Protein AF-A0A0K8JIM8-F1 (afdb_monomer_lite)

pLDDT: mean 79.92, std 20.79, range [35.0, 98.06]

Sequence (163 aa):
MGLASQGKLFNSGESAELRREQSSRQNKPLDTPLTVLQRVEQQALKQLKMETPELAKLASKVIIDPGADISPEDSELWLWLLTAAEKRDTELHARLFYIRGAGAKLERHATYGYSIKPIIDPEGKKGWTSLDEYQRERQCLVAYRMKLIELLQELWAWRKRES

Structure (mmCIF, N/CA/C/O backbone):
data_AF-A0A0K8JIM8-F1
#
_entry.id   AF-A0A0K8JIM8-F1
#
loop_
_atom_site.group_PDB
_atom_site.id
_atom_site.type_symbol
_atom_site.label_atom_id
_atom_site.label_alt_id
_atom_site.label_comp_id
_atom_site.label_asym_id
_atom_site.label_entity_id
_atom_site.label_seq_id
_atom_site.pdbx_PDB_ins_code
_atom_site.Cartn_x
_atom_site.Cartn_y
_atom_site.Cartn_z
_atom_site.occupancy
_atom_site.B_iso_or_equiv
_atom_site.auth_seq_id
_atom_site.auth_comp_id
_atom_site.auth_asym_id
_atom_site.auth_atom_id
_atom_site.pdbx_PDB_model_num
ATOM 1 N N . MET A 1 1 ? 58.144 -17.120 77.490 1.00 36.47 1 MET A N 1
ATOM 2 C CA . MET A 1 1 ? 58.827 -16.017 76.782 1.00 36.47 1 MET A CA 1
ATOM 3 C C . MET A 1 1 ? 58.409 -16.056 75.323 1.00 36.47 1 MET A C 1
ATOM 5 O O . MET A 1 1 ? 58.628 -17.102 74.738 1.00 36.47 1 MET A O 1
ATOM 9 N N . GLY A 1 2 ? 57.821 -14.953 74.827 1.00 35.91 2 GLY A N 1
ATOM 10 C CA . GLY A 1 2 ? 57.659 -14.496 73.425 1.00 35.91 2 GLY A CA 1
ATOM 11 C C . GLY A 1 2 ? 57.081 -15.448 72.360 1.00 35.91 2 GLY A C 1
ATOM 12 O O . GLY A 1 2 ? 57.233 -16.650 72.447 1.00 35.91 2 GLY A O 1
ATOM 13 N N . LEU A 1 3 ? 56.453 -15.019 71.268 1.00 36.19 3 LEU A N 1
ATOM 14 C CA . LEU A 1 3 ? 55.899 -13.751 70.780 1.00 36.19 3 LEU A CA 1
ATOM 15 C C . LEU A 1 3 ? 55.159 -14.121 69.463 1.00 36.19 3 LEU A C 1
ATOM 17 O O . LEU A 1 3 ? 55.507 -15.101 68.810 1.00 36.19 3 LEU A O 1
ATOM 21 N N . ALA A 1 4 ? 54.139 -13.333 69.119 1.00 39.53 4 ALA A N 1
ATOM 22 C CA . ALA A 1 4 ? 53.398 -13.211 67.849 1.00 39.53 4 ALA A CA 1
ATOM 23 C C . ALA A 1 4 ? 54.279 -13.353 66.567 1.00 39.53 4 ALA A C 1
ATOM 25 O O . ALA A 1 4 ? 55.477 -13.129 66.646 1.00 39.53 4 ALA A O 1
ATOM 26 N N . SER A 1 5 ? 53.852 -13.593 65.317 1.00 40.91 5 SER A N 1
ATOM 27 C CA . SER A 1 5 ? 52.573 -13.626 64.579 1.00 40.91 5 SER A CA 1
ATOM 28 C C . SER A 1 5 ? 52.885 -13.846 63.072 1.00 40.91 5 SER A C 1
ATOM 30 O O . SER A 1 5 ? 54.022 -13.637 62.662 1.00 40.91 5 SER A O 1
ATOM 32 N N . GLN A 1 6 ? 51.834 -14.077 62.265 1.00 38.81 6 GLN A N 1
ATOM 33 C CA . GLN A 1 6 ? 51.718 -13.909 60.793 1.00 38.81 6 GLN A CA 1
ATOM 34 C C . GLN A 1 6 ? 52.190 -15.087 59.905 1.00 38.81 6 GLN A C 1
ATOM 36 O O . GLN A 1 6 ? 53.258 -15.635 60.107 1.00 38.81 6 GLN A O 1
ATOM 41 N N . GLY A 1 7 ? 51.455 -15.516 58.872 1.00 35.00 7 GLY A N 1
ATOM 42 C CA . GLY A 1 7 ? 50.210 -14.976 58.341 1.00 35.00 7 GLY A CA 1
ATOM 43 C C . GLY A 1 7 ? 49.663 -15.716 57.110 1.00 35.00 7 GLY A C 1
ATOM 44 O O . GLY A 1 7 ? 50.285 -16.622 56.569 1.00 35.00 7 GLY A O 1
ATOM 45 N N . LYS A 1 8 ? 48.497 -15.205 56.690 1.00 41.97 8 LYS A N 1
ATOM 46 C CA . LYS A 1 8 ? 47.874 -15.230 55.354 1.00 41.97 8 LYS A CA 1
ATOM 47 C C . L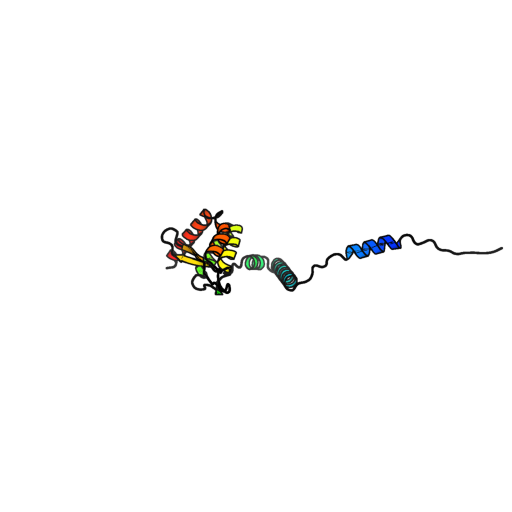YS A 1 8 ? 47.254 -16.541 54.847 1.00 41.97 8 LYS A C 1
ATOM 49 O O . LYS A 1 8 ? 47.830 -17.305 54.085 1.00 41.97 8 LYS A O 1
ATOM 54 N N . LEU A 1 9 ? 45.974 -16.664 55.210 1.00 42.50 9 LEU A N 1
ATOM 55 C CA . LEU A 1 9 ? 44.876 -17.101 54.342 1.00 42.50 9 LEU A CA 1
ATOM 56 C C . LEU A 1 9 ? 44.817 -16.297 53.024 1.00 42.50 9 LEU A C 1
ATOM 58 O O . LEU A 1 9 ? 45.322 -15.176 52.965 1.00 42.50 9 LEU A O 1
ATOM 62 N N . PHE A 1 10 ? 44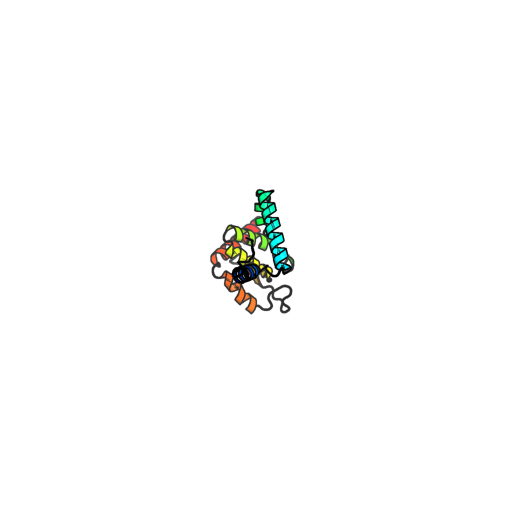.062 -16.851 52.065 1.00 38.16 10 PHE A N 1
ATOM 63 C CA . PHE A 1 10 ? 43.729 -16.375 50.711 1.00 38.16 10 PHE A CA 1
ATOM 64 C C . PHE A 1 10 ? 44.790 -16.753 49.666 1.00 38.16 10 PHE A C 1
ATOM 66 O O . PHE A 1 10 ? 45.942 -16.361 49.758 1.00 38.16 10 PHE A O 1
ATOM 73 N N . ASN A 1 11 ? 44.460 -17.549 48.646 1.00 41.25 11 ASN A N 1
ATOM 74 C CA . ASN A 1 11 ? 43.607 -17.061 47.570 1.00 41.25 11 ASN A CA 1
ATOM 75 C C . ASN A 1 11 ? 43.020 -18.215 46.720 1.00 41.25 11 ASN A C 1
ATOM 77 O O . ASN A 1 11 ? 43.716 -18.823 45.914 1.00 41.25 11 ASN A O 1
ATOM 81 N N . SER A 1 12 ? 41.732 -18.519 46.890 1.00 49.16 12 SER A N 1
ATOM 82 C CA . SER A 1 12 ? 40.946 -19.377 45.979 1.00 49.16 12 SER A CA 1
ATOM 83 C C . SER A 1 12 ? 39.682 -18.668 45.463 1.00 49.16 12 SER A C 1
ATOM 85 O O . SER A 1 12 ? 38.790 -19.305 44.908 1.00 49.16 12 SER A O 1
ATOM 87 N N . GLY A 1 13 ? 39.618 -17.338 45.614 1.00 47.94 13 GLY A N 1
ATOM 88 C CA . GLY A 1 13 ? 38.503 -16.498 45.159 1.00 47.94 13 GLY A CA 1
ATOM 89 C C . GLY A 1 13 ? 38.729 -15.815 43.805 1.00 47.94 13 GLY A C 1
ATOM 90 O O . GLY A 1 13 ? 37.768 -15.536 43.093 1.00 47.94 13 GLY A O 1
ATOM 91 N N . GLU A 1 14 ? 39.983 -15.608 43.390 1.00 48.75 14 GLU A N 1
ATOM 92 C CA . GLU A 1 14 ? 40.287 -14.720 42.255 1.00 48.75 14 GLU A CA 1
ATOM 93 C C . GLU A 1 14 ? 39.868 -15.277 40.881 1.00 48.75 14 GLU A C 1
ATOM 95 O O . GLU A 1 14 ? 39.582 -14.527 39.954 1.00 48.75 14 GLU A O 1
ATOM 100 N N . SER A 1 15 ? 39.748 -16.600 40.724 1.00 53.66 15 SER A N 1
ATOM 101 C CA . SER A 1 15 ? 39.407 -17.206 39.423 1.00 53.66 15 SER A CA 1
ATOM 102 C C . SER A 1 15 ? 37.905 -17.221 39.101 1.00 53.66 15 SER A C 1
ATOM 104 O O . SER A 1 15 ? 37.528 -17.412 37.942 1.00 53.66 15 SER A O 1
ATOM 106 N N . ALA A 1 16 ? 37.037 -17.030 40.099 1.00 51.53 16 ALA A N 1
ATOM 107 C CA . ALA A 1 16 ? 35.585 -17.030 39.904 1.00 51.53 16 ALA A CA 1
ATOM 108 C C . ALA A 1 16 ? 35.034 -15.620 39.636 1.00 51.53 16 ALA A C 1
ATOM 110 O O . ALA A 1 16 ? 34.123 -15.469 38.820 1.00 51.53 16 ALA A O 1
ATOM 111 N N . GLU A 1 17 ? 35.609 -14.590 40.262 1.00 49.97 17 GLU A N 1
ATOM 112 C CA . GLU A 1 17 ? 35.218 -13.194 40.029 1.00 49.97 17 GLU A CA 1
ATOM 113 C C . GLU A 1 17 ? 35.742 -12.669 38.689 1.00 49.97 17 GLU A C 1
ATOM 115 O O . GLU A 1 17 ? 34.958 -12.106 37.927 1.00 49.97 17 GLU A O 1
ATOM 120 N N . LEU A 1 18 ? 36.981 -13.000 38.297 1.00 48.22 18 LEU A N 1
ATOM 121 C CA . LEU A 1 18 ? 37.515 -12.625 36.978 1.00 48.22 18 LEU A CA 1
ATOM 122 C C . LEU A 1 18 ? 36.731 -13.257 35.809 1.00 48.22 18 LEU A C 1
ATOM 124 O O . LEU A 1 18 ? 36.576 -12.635 34.758 1.00 48.22 18 LEU A O 1
ATOM 128 N N . ARG A 1 19 ? 36.160 -14.460 35.985 1.00 50.91 19 ARG A N 1
ATOM 129 C CA . ARG A 1 19 ? 35.273 -15.082 34.979 1.00 50.91 19 ARG A CA 1
ATOM 130 C C . ARG A 1 19 ? 33.856 -14.502 34.980 1.00 50.91 19 ARG A C 1
ATOM 132 O O . ARG A 1 19 ? 33.220 -14.476 33.927 1.00 50.91 19 ARG A O 1
ATOM 139 N N . ARG A 1 20 ? 33.354 -14.015 36.120 1.00 48.47 20 ARG A N 1
ATOM 140 C CA . ARG A 1 20 ? 32.043 -13.343 36.197 1.00 48.47 20 ARG A CA 1
ATOM 141 C C . ARG A 1 20 ? 32.093 -11.915 35.653 1.00 48.47 20 ARG A C 1
ATOM 143 O O . ARG A 1 20 ? 31.157 -11.517 34.963 1.00 48.47 20 ARG A O 1
ATOM 150 N N . GLU A 1 21 ? 33.189 -11.189 35.855 1.00 43.28 21 GLU A N 1
ATOM 151 C CA . GLU A 1 21 ? 33.369 -9.840 35.297 1.00 43.28 21 GLU A CA 1
ATOM 152 C C . GLU A 1 21 ? 33.678 -9.830 33.793 1.00 43.28 21 GLU A C 1
ATOM 154 O O . GLU A 1 21 ? 33.348 -8.866 33.103 1.00 43.28 21 GLU A O 1
ATOM 159 N N . GLN A 1 22 ? 34.255 -10.905 33.245 1.00 46.78 22 GLN A N 1
ATOM 160 C CA . GLN A 1 22 ? 34.431 -11.040 31.793 1.00 46.78 22 GLN A CA 1
ATOM 161 C C . GLN A 1 22 ? 33.160 -11.513 31.068 1.00 46.78 22 GLN A C 1
ATOM 163 O O . GLN A 1 22 ? 32.999 -11.227 29.884 1.00 46.78 22 GLN A O 1
ATOM 168 N N . SER A 1 23 ? 32.231 -12.173 31.769 1.00 43.25 23 SER A N 1
ATOM 169 C CA . SER A 1 23 ? 30.956 -12.637 31.199 1.00 43.25 23 SER A CA 1
ATOM 170 C C . SER A 1 23 ? 29.866 -11.550 31.187 1.00 43.25 23 SER A C 1
ATOM 172 O O . SER A 1 23 ? 29.003 -11.542 30.314 1.00 43.25 23 SER A O 1
ATOM 174 N N . SER A 1 24 ? 29.932 -10.555 32.082 1.00 40.66 24 SER A N 1
ATOM 175 C CA . SER A 1 24 ? 28.990 -9.418 32.073 1.00 40.66 24 SER A CA 1
ATOM 176 C C . SER A 1 24 ? 29.331 -8.326 31.048 1.00 40.66 24 SER A C 1
ATOM 178 O O . SER A 1 24 ? 28.552 -7.394 30.853 1.00 40.66 24 SER A O 1
ATOM 180 N N . ARG A 1 25 ? 30.468 -8.447 30.347 1.00 48.81 25 ARG A N 1
ATOM 181 C CA . ARG A 1 25 ? 30.867 -7.569 29.231 1.00 48.81 25 ARG A CA 1
ATOM 182 C C . ARG A 1 25 ? 30.424 -8.086 27.859 1.00 48.81 25 ARG A C 1
ATOM 184 O O . ARG A 1 25 ? 30.981 -7.668 26.846 1.00 48.81 25 ARG A O 1
ATOM 191 N N . GLN A 1 26 ? 29.441 -8.981 27.793 1.00 44.56 26 GLN A N 1
ATOM 192 C CA . GLN A 1 26 ? 28.894 -9.417 26.512 1.00 44.56 26 GLN A CA 1
ATOM 193 C C . GLN A 1 26 ? 27.758 -8.503 26.039 1.00 44.56 26 GLN A C 1
ATOM 195 O O . GLN A 1 26 ? 26.687 -8.427 26.633 1.00 44.56 26 GLN A O 1
ATOM 200 N N . ASN A 1 27 ? 28.048 -7.867 24.899 1.00 44.88 27 ASN A N 1
ATOM 201 C CA . ASN A 1 27 ? 27.145 -7.254 23.929 1.00 44.88 27 ASN A CA 1
ATOM 202 C C . ASN A 1 27 ? 26.511 -5.911 24.313 1.00 44.88 27 ASN A C 1
ATOM 204 O O . ASN A 1 27 ? 25.297 -5.793 24.459 1.00 44.88 27 ASN A O 1
ATOM 208 N N . LYS A 1 28 ? 27.318 -4.838 24.288 1.00 50.78 28 LYS A N 1
ATOM 209 C CA . LYS A 1 28 ? 26.770 -3.590 23.732 1.00 50.78 28 LYS A CA 1
ATOM 210 C C . LYS A 1 28 ? 26.462 -3.863 22.253 1.00 50.78 28 LYS A C 1
ATOM 212 O O . LYS A 1 28 ? 27.368 -4.334 21.562 1.00 50.78 28 LYS A O 1
ATOM 217 N N . PRO A 1 29 ? 25.229 -3.630 21.768 1.00 52.25 29 PRO A N 1
ATOM 218 C CA . PRO A 1 29 ? 24.958 -3.719 20.339 1.00 52.25 29 PRO A CA 1
ATOM 219 C C . PRO A 1 29 ? 25.947 -2.804 19.609 1.00 52.25 29 PRO A C 1
ATOM 221 O O . PRO A 1 29 ? 26.260 -1.723 20.111 1.00 52.25 29 PRO A O 1
ATOM 224 N N . LEU A 1 30 ? 26.500 -3.252 18.475 1.00 51.78 30 LEU A N 1
ATOM 225 C CA . LEU A 1 30 ? 27.275 -2.360 17.615 1.00 51.78 30 LEU A CA 1
ATOM 226 C C . LEU A 1 30 ? 26.361 -1.185 17.268 1.00 51.78 30 LEU A C 1
ATOM 228 O O . LEU A 1 30 ? 25.369 -1.368 16.562 1.00 51.78 30 LEU A O 1
ATOM 232 N N . ASP A 1 31 ? 26.691 -0.006 17.786 1.00 56.66 31 ASP A N 1
ATOM 233 C CA . ASP A 1 31 ? 25.961 1.225 17.516 1.00 56.66 31 ASP A CA 1
ATOM 234 C C . ASP A 1 31 ? 26.231 1.649 16.069 1.00 56.66 31 ASP A C 1
ATOM 236 O O . ASP A 1 31 ? 27.044 2.522 15.775 1.00 56.66 31 ASP A O 1
ATOM 240 N N . THR A 1 32 ? 25.566 0.982 15.132 1.00 73.69 32 THR A N 1
ATOM 241 C CA . THR A 1 32 ? 25.467 1.445 13.751 1.00 73.69 32 THR A CA 1
ATOM 242 C C . THR A 1 32 ? 24.649 2.742 13.725 1.00 73.69 32 THR A C 1
ATOM 244 O O . THR A 1 32 ? 23.752 2.912 14.561 1.00 73.69 32 THR A O 1
ATOM 247 N N . PRO A 1 33 ? 24.877 3.647 12.757 1.00 67.25 33 PRO A N 1
ATOM 248 C CA . PRO A 1 33 ? 24.058 4.851 12.603 1.00 67.25 33 PRO A CA 1
ATOM 249 C C . PRO A 1 33 ? 22.549 4.562 12.592 1.00 67.25 33 PRO A C 1
ATOM 251 O O . PRO A 1 33 ? 21.777 5.312 13.182 1.00 67.25 33 PRO A O 1
ATOM 254 N N . LEU A 1 34 ? 22.142 3.419 12.025 1.00 57.44 34 LEU A N 1
ATOM 255 C CA . LEU A 1 34 ? 20.756 2.948 12.027 1.00 57.44 34 LEU A CA 1
ATOM 256 C C . LEU A 1 34 ? 20.231 2.663 13.443 1.00 57.44 34 LEU A C 1
ATOM 258 O O . LEU A 1 34 ? 19.151 3.115 13.805 1.00 57.44 34 LEU A O 1
ATOM 262 N N . THR A 1 35 ? 21.004 1.968 14.278 1.00 71.25 35 THR A N 1
ATOM 263 C CA . THR A 1 35 ? 20.606 1.684 15.671 1.00 71.25 35 THR A CA 1
ATOM 264 C C . THR A 1 35 ? 20.610 2.931 16.559 1.00 71.25 35 THR A C 1
ATOM 266 O O . THR A 1 35 ? 19.812 3.032 17.491 1.00 71.25 35 THR A O 1
ATOM 269 N N . VAL A 1 36 ? 21.468 3.916 16.269 1.00 76.19 36 VAL A N 1
ATOM 270 C CA . VAL A 1 36 ? 21.442 5.221 16.945 1.00 76.19 36 VAL A CA 1
ATOM 271 C C . VAL A 1 36 ? 20.175 5.983 16.560 1.00 76.19 36 VAL A C 1
ATOM 273 O O . VAL A 1 36 ? 19.469 6.440 17.458 1.00 76.19 36 VAL A O 1
ATOM 276 N N . LEU A 1 37 ? 19.849 6.049 15.264 1.00 72.88 37 LEU A N 1
ATOM 277 C CA . LEU A 1 37 ? 18.632 6.686 14.756 1.00 72.88 37 LEU A CA 1
ATOM 278 C C . LEU A 1 37 ? 17.376 6.066 15.383 1.00 72.88 37 LEU A C 1
ATOM 280 O O . LEU A 1 37 ? 16.577 6.784 15.974 1.00 72.88 37 LEU A O 1
ATOM 284 N N . GLN A 1 38 ? 17.269 4.735 15.377 1.00 68.19 38 GLN A N 1
ATOM 285 C CA . GLN A 1 38 ? 16.140 4.012 15.974 1.00 68.19 38 GLN A CA 1
ATOM 286 C C . GLN A 1 38 ? 15.966 4.310 17.470 1.00 68.19 38 GLN A C 1
ATOM 288 O O . GLN A 1 38 ? 14.844 4.466 17.949 1.00 68.19 38 GLN A O 1
ATOM 293 N N . ARG A 1 39 ? 17.062 4.418 18.235 1.00 76.62 39 ARG A N 1
ATOM 294 C CA . ARG A 1 39 ? 16.986 4.784 19.661 1.00 76.62 39 ARG A CA 1
ATOM 295 C C . ARG A 1 39 ? 16.551 6.229 19.861 1.00 76.62 39 ARG A C 1
ATOM 297 O O . ARG A 1 39 ? 15.759 6.490 20.760 1.00 76.62 39 ARG A O 1
ATOM 304 N N . VAL A 1 40 ? 17.056 7.152 19.044 1.00 74.69 40 VAL A N 1
ATOM 305 C CA . VAL A 1 40 ? 16.668 8.568 19.098 1.00 74.69 40 VAL A CA 1
ATOM 306 C C . VAL A 1 40 ? 15.182 8.724 18.767 1.00 74.69 40 VAL A C 1
ATOM 308 O O . VAL A 1 40 ? 14.467 9.389 19.512 1.00 74.69 40 VAL A O 1
ATOM 311 N N . GLU A 1 41 ? 14.690 8.041 17.732 1.00 67.31 41 GLU A N 1
ATOM 312 C CA . GLU A 1 41 ? 13.269 8.020 17.364 1.00 67.31 41 GLU A CA 1
ATOM 313 C C . GLU A 1 41 ? 12.395 7.444 18.485 1.00 67.31 41 GLU A C 1
ATOM 315 O O . GLU A 1 41 ? 11.394 8.050 18.874 1.00 67.31 41 GLU A O 1
ATOM 320 N N . GLN A 1 42 ? 12.789 6.310 19.072 1.00 74.69 42 GLN A N 1
ATOM 321 C CA . GLN A 1 42 ? 12.063 5.708 20.196 1.00 74.69 42 GLN A CA 1
ATOM 322 C C . GLN A 1 42 ? 12.042 6.613 21.433 1.00 74.69 42 GLN A C 1
ATOM 324 O O . GLN A 1 42 ? 11.015 6.708 22.112 1.00 74.69 42 GLN A O 1
ATOM 329 N N . GLN A 1 43 ? 13.152 7.292 21.727 1.00 77.06 43 GLN A N 1
ATOM 330 C CA . GLN A 1 43 ? 13.258 8.232 22.840 1.00 77.06 43 GLN A CA 1
ATOM 331 C C . GLN A 1 43 ? 12.367 9.462 22.611 1.00 77.06 43 GLN A C 1
ATOM 333 O O . GLN A 1 43 ? 11.625 9.844 23.517 1.00 77.06 43 GLN A O 1
ATOM 338 N N . ALA A 1 44 ? 12.376 10.026 21.399 1.00 72.06 44 ALA A N 1
ATOM 339 C CA . ALA A 1 44 ? 11.542 11.163 21.017 1.00 72.06 44 ALA A CA 1
ATOM 340 C C . ALA A 1 44 ? 10.048 10.817 21.094 1.00 72.06 44 ALA A C 1
ATOM 342 O O . ALA A 1 44 ? 9.266 11.558 21.686 1.00 72.06 44 ALA A O 1
ATOM 343 N N . LEU A 1 45 ? 9.650 9.642 20.594 1.00 69.00 45 LEU A N 1
ATOM 344 C CA . LEU A 1 45 ? 8.276 9.143 20.710 1.00 69.00 45 LEU A CA 1
ATOM 345 C C . LEU A 1 45 ? 7.861 8.926 22.169 1.00 69.00 45 LEU A C 1
ATOM 347 O O . LEU A 1 45 ? 6.714 9.184 22.531 1.00 69.00 45 LEU A O 1
ATOM 351 N N . LYS A 1 46 ? 8.773 8.451 23.024 1.00 74.12 46 LYS A N 1
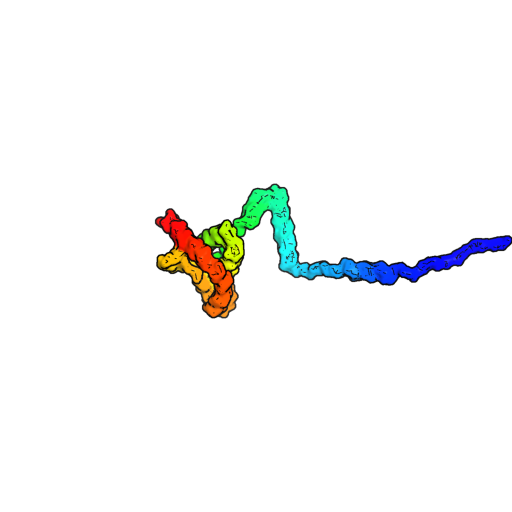ATOM 352 C CA . LYS A 1 46 ? 8.513 8.269 24.457 1.00 74.12 46 LYS A CA 1
ATOM 353 C C . LYS A 1 46 ? 8.347 9.609 25.181 1.00 74.12 46 LYS A C 1
ATOM 355 O O . LYS A 1 46 ? 7.433 9.726 25.993 1.00 74.12 46 LYS A O 1
ATOM 360 N N . GLN A 1 47 ? 9.181 10.602 24.872 1.00 73.00 47 GLN A N 1
ATOM 361 C CA . GLN A 1 47 ? 9.062 11.962 25.410 1.00 73.00 47 GLN A CA 1
ATOM 362 C C . GLN A 1 47 ? 7.764 12.631 24.954 1.00 73.00 47 GLN A C 1
ATOM 364 O O . GLN A 1 47 ? 7.002 13.101 25.793 1.00 73.00 47 GLN A O 1
ATOM 369 N N . LEU A 1 48 ? 7.431 12.541 23.664 1.00 64.56 48 LEU A N 1
ATOM 370 C CA . LEU A 1 48 ? 6.149 13.004 23.128 1.00 64.56 48 LEU A CA 1
ATOM 371 C C . LEU A 1 48 ? 4.962 12.357 23.859 1.00 64.56 48 LEU A C 1
ATOM 373 O O . LEU A 1 48 ? 4.052 13.062 24.288 1.00 64.56 48 LEU A O 1
ATOM 377 N N . LYS A 1 49 ? 4.982 11.028 24.066 1.00 62.69 49 LYS A N 1
ATOM 378 C CA . LYS A 1 49 ? 3.937 10.292 24.817 1.00 62.69 49 LYS A CA 1
ATOM 379 C C . LYS A 1 49 ? 3.766 10.777 26.255 1.00 62.69 49 LYS A C 1
ATOM 381 O O . LYS A 1 49 ? 2.662 10.669 26.783 1.00 62.69 49 LYS A O 1
ATOM 386 N N . MET A 1 50 ? 4.835 11.265 26.879 1.00 64.75 50 MET A N 1
ATOM 387 C CA . MET A 1 50 ? 4.809 11.779 28.247 1.00 64.75 50 MET A CA 1
ATOM 388 C C . MET A 1 50 ? 4.359 13.240 28.329 1.00 64.75 50 MET A C 1
ATOM 390 O O . MET A 1 50 ? 3.582 13.579 29.215 1.00 64.75 50 MET A O 1
ATOM 394 N N . GLU A 1 51 ? 4.843 14.096 27.432 1.00 67.50 51 GLU A N 1
ATOM 395 C CA . GLU A 1 51 ? 4.636 15.549 27.502 1.00 67.50 51 GLU A CA 1
ATOM 396 C C . GLU A 1 51 ? 3.314 15.980 26.869 1.00 67.50 51 GLU A C 1
ATOM 398 O O . GLU A 1 51 ? 2.651 16.897 27.348 1.00 67.50 51 GLU A O 1
ATOM 403 N N . THR A 1 52 ? 2.902 15.301 25.802 1.00 70.25 52 THR A N 1
ATOM 404 C CA . THR A 1 52 ? 1.665 15.598 25.081 1.00 70.25 52 THR A CA 1
ATOM 405 C C . THR A 1 52 ? 1.025 14.299 24.581 1.00 70.25 52 THR A C 1
ATOM 407 O O . THR A 1 52 ? 1.129 13.964 23.403 1.00 70.25 52 THR A O 1
ATOM 410 N N . PRO A 1 53 ? 0.305 13.553 25.442 1.00 62.44 53 PRO A N 1
ATOM 411 C CA . PRO A 1 53 ? -0.294 12.261 25.088 1.00 62.44 53 PRO A CA 1
ATOM 412 C C . PRO A 1 53 ? -1.201 12.320 23.850 1.00 62.44 53 PRO A C 1
ATOM 414 O O . PRO A 1 53 ? -1.231 11.387 23.049 1.00 62.44 53 PRO A O 1
ATOM 417 N N . GLU A 1 54 ? -1.901 13.442 23.662 1.00 58.88 54 GLU A N 1
ATOM 418 C CA . GLU A 1 54 ? -2.749 13.699 22.494 1.00 58.88 54 GLU A CA 1
ATOM 419 C C . GLU A 1 54 ? -1.930 13.991 21.225 1.00 58.88 54 GLU A C 1
ATOM 421 O O . GLU A 1 54 ? -2.247 13.467 20.158 1.00 58.88 54 GLU A O 1
ATOM 426 N N . LEU A 1 55 ? -0.817 14.726 21.334 1.00 57.12 55 LEU A N 1
ATOM 427 C CA . LEU A 1 55 ? 0.099 14.966 20.214 1.00 57.12 55 LEU A CA 1
ATOM 428 C C . LEU A 1 55 ? 0.900 13.707 19.866 1.00 57.12 55 LEU A C 1
ATOM 430 O O . LEU A 1 55 ? 1.195 13.479 18.705 1.00 57.12 55 LEU A O 1
ATOM 434 N N . ALA A 1 56 ? 1.200 12.850 20.840 1.00 54.97 56 ALA A N 1
ATOM 435 C CA . ALA A 1 56 ? 1.829 11.554 20.628 1.00 54.97 56 ALA A CA 1
ATOM 436 C C . ALA A 1 56 ? 0.885 10.544 19.979 1.00 54.97 56 ALA A C 1
ATOM 438 O O . ALA A 1 56 ? 1.315 9.768 19.131 1.00 54.97 56 ALA A O 1
ATOM 439 N N . LYS A 1 57 ? -0.408 10.578 20.327 1.00 52.78 57 LYS A N 1
ATOM 440 C CA . LYS A 1 57 ? -1.470 9.894 19.576 1.00 52.78 57 LYS A CA 1
ATOM 441 C C . LYS A 1 57 ? -1.505 10.374 18.126 1.00 52.78 57 LYS A C 1
ATOM 443 O O . LYS A 1 57 ? -1.610 9.539 17.232 1.00 52.78 57 LYS A O 1
ATOM 448 N N . LEU A 1 58 ? -1.385 11.684 17.900 1.00 49.94 58 LEU A N 1
ATOM 449 C CA . LEU A 1 58 ? -1.367 12.298 16.568 1.00 49.94 58 LEU A CA 1
ATOM 450 C C . LEU A 1 58 ? -0.097 11.931 15.774 1.00 49.94 58 LEU A C 1
ATOM 452 O O . LEU A 1 58 ? -0.191 11.476 14.641 1.00 49.94 58 LEU A O 1
ATOM 456 N N . ALA A 1 59 ? 1.079 12.053 16.392 1.00 50.72 59 ALA A N 1
ATOM 457 C CA . ALA A 1 59 ? 2.391 11.736 15.830 1.00 50.72 59 ALA A CA 1
ATOM 458 C C . ALA A 1 59 ? 2.561 10.232 15.572 1.00 50.72 59 ALA A C 1
ATOM 460 O O . ALA A 1 59 ? 3.178 9.846 14.587 1.00 50.72 59 ALA A O 1
ATOM 461 N N . SER A 1 60 ? 1.944 9.374 16.395 1.00 54.22 60 SER A N 1
ATOM 462 C CA . SER A 1 60 ? 1.870 7.926 16.147 1.00 54.22 60 SER A CA 1
ATOM 463 C C . SER A 1 60 ? 0.967 7.539 14.969 1.00 54.22 60 SER A C 1
ATOM 465 O O . SER A 1 60 ? 0.899 6.363 14.630 1.00 54.22 60 SER A O 1
ATOM 467 N N . LYS A 1 61 ? 0.256 8.504 14.368 1.00 64.81 61 LYS A N 1
ATOM 468 C CA . LYS A 1 61 ? -0.749 8.292 13.316 1.00 64.81 61 LYS A CA 1
ATOM 469 C C . LYS A 1 61 ? -0.565 9.185 12.090 1.00 64.81 61 LYS A C 1
ATOM 471 O O . LYS A 1 61 ? -1.495 9.315 11.294 1.00 64.81 61 LYS A O 1
ATOM 476 N N . VAL A 1 62 ? 0.604 9.801 11.912 1.00 73.88 62 VAL A N 1
ATOM 477 C CA . VAL A 1 62 ? 0.887 10.512 10.662 1.00 73.88 62 VAL A CA 1
ATOM 478 C C . VAL A 1 62 ? 1.113 9.469 9.573 1.00 73.88 62 VAL A C 1
ATOM 480 O O . VAL A 1 62 ? 2.167 8.845 9.498 1.00 73.88 62 VAL A O 1
ATOM 483 N N . ILE A 1 63 ? 0.091 9.258 8.748 1.00 83.69 63 ILE A N 1
ATOM 484 C CA . ILE A 1 63 ? 0.188 8.422 7.555 1.00 83.69 63 ILE A CA 1
ATOM 485 C C . ILE A 1 63 ? 0.762 9.293 6.446 1.00 83.69 63 ILE A C 1
ATOM 487 O O . ILE A 1 63 ? 0.144 10.271 6.030 1.00 83.69 63 ILE A O 1
ATOM 491 N N . ILE A 1 64 ? 1.965 8.940 6.007 1.00 90.94 64 ILE A N 1
ATOM 492 C CA . ILE A 1 64 ? 2.655 9.563 4.877 1.00 90.94 64 ILE A CA 1
ATOM 493 C C . ILE A 1 64 ? 2.465 8.714 3.619 1.00 90.94 64 ILE A C 1
ATOM 495 O O . ILE A 1 64 ? 2.214 7.513 3.714 1.00 90.94 64 ILE A O 1
ATOM 499 N N . ASP A 1 65 ? 2.611 9.326 2.446 1.00 94.50 65 ASP A N 1
ATOM 500 C CA . ASP A 1 65 ? 2.659 8.598 1.180 1.00 94.50 65 ASP A CA 1
ATOM 501 C C . ASP A 1 65 ? 4.117 8.256 0.831 1.00 94.50 65 ASP A C 1
ATOM 503 O O . ASP A 1 65 ? 4.876 9.158 0.464 1.00 94.50 65 ASP A O 1
ATOM 507 N N . PRO A 1 66 ? 4.529 6.979 0.923 1.00 92.44 66 PRO A N 1
ATOM 508 C CA . PRO A 1 66 ? 5.913 6.586 0.684 1.00 92.44 66 PRO A CA 1
ATOM 509 C C . PRO A 1 66 ? 6.330 6.633 -0.790 1.00 92.44 66 PRO A C 1
ATOM 511 O O . PRO A 1 66 ? 7.505 6.428 -1.064 1.00 92.44 66 PRO A O 1
ATOM 514 N N . GLY A 1 67 ? 5.409 6.859 -1.734 1.00 92.81 67 GLY A N 1
ATOM 515 C CA . GLY A 1 67 ? 5.735 6.958 -3.161 1.00 92.81 67 GLY A CA 1
ATOM 516 C C . GLY A 1 67 ? 5.499 8.347 -3.760 1.00 92.81 67 GLY A C 1
ATOM 517 O O . GLY A 1 67 ? 5.457 8.475 -4.988 1.00 92.81 67 GLY A O 1
ATOM 518 N N . ALA A 1 68 ? 5.295 9.375 -2.928 1.00 92.06 68 ALA A N 1
ATOM 519 C CA . ALA A 1 68 ? 4.936 10.724 -3.377 1.00 92.06 68 ALA A CA 1
ATOM 520 C C . ALA A 1 68 ? 5.967 11.339 -4.344 1.00 92.06 68 ALA A C 1
ATOM 522 O O . ALA A 1 68 ? 5.609 12.136 -5.205 1.00 92.06 68 ALA A O 1
ATOM 523 N N . ASP A 1 69 ? 7.239 10.954 -4.242 1.00 90.50 69 ASP A N 1
ATOM 524 C CA . ASP A 1 69 ? 8.327 11.385 -5.126 1.00 90.50 69 ASP A CA 1
ATOM 525 C C . ASP A 1 69 ? 8.483 10.522 -6.398 1.00 90.50 69 ASP A C 1
ATOM 527 O O . ASP A 1 69 ? 9.241 10.889 -7.308 1.00 90.50 69 ASP A O 1
ATOM 531 N N . ILE A 1 70 ? 7.792 9.377 -6.451 1.00 92.44 70 ILE A N 1
ATOM 532 C CA . ILE A 1 70 ? 7.756 8.440 -7.583 1.00 92.44 70 ILE A CA 1
ATOM 533 C C . ILE A 1 70 ? 6.563 8.745 -8.502 1.00 92.44 70 ILE A C 1
ATOM 535 O O . ILE A 1 70 ? 6.719 8.795 -9.718 1.00 92.44 70 ILE A O 1
ATOM 539 N N . SER A 1 71 ? 5.374 8.934 -7.922 1.00 94.06 71 SER A N 1
ATOM 540 C CA . SER A 1 71 ? 4.124 9.251 -8.632 1.00 94.06 71 SER A CA 1
ATOM 541 C C . SER A 1 71 ? 3.330 10.240 -7.780 1.00 94.06 71 SER A C 1
ATOM 543 O O . SER A 1 71 ? 2.595 9.811 -6.889 1.00 94.06 71 SER A O 1
ATOM 545 N N . PRO A 1 72 ? 3.553 11.556 -7.937 1.00 93.38 72 PRO A N 1
ATOM 546 C CA . PRO A 1 72 ? 2.889 12.569 -7.118 1.00 93.38 72 PRO A CA 1
ATOM 547 C C . PRO A 1 72 ? 1.408 12.764 -7.475 1.00 93.38 72 PRO A C 1
ATOM 549 O O . PRO A 1 72 ? 0.626 13.193 -6.627 1.00 93.38 72 PRO A O 1
ATOM 552 N N . GLU A 1 73 ? 0.996 12.453 -8.706 1.00 95.25 73 GLU A N 1
ATOM 553 C CA . GLU A 1 73 ? -0.330 12.796 -9.240 1.00 95.25 73 GLU A CA 1
ATOM 554 C C . GLU A 1 73 ? -1.478 12.045 -8.553 1.00 95.25 73 GLU A C 1
ATOM 556 O O . GLU A 1 73 ? -2.610 12.528 -8.518 1.00 95.25 73 GLU A O 1
ATOM 561 N N . ASP A 1 74 ? -1.200 10.865 -8.005 1.00 96.31 74 ASP A N 1
ATOM 562 C CA . ASP A 1 74 ? -2.158 10.018 -7.296 1.00 96.31 74 ASP A CA 1
ATOM 563 C C . ASP A 1 74 ? -1.892 9.949 -5.784 1.00 96.31 74 ASP A C 1
ATOM 565 O O . ASP A 1 74 ? -2.512 9.146 -5.082 1.00 96.31 74 ASP A O 1
ATOM 569 N N . SER A 1 75 ? -1.017 10.817 -5.266 1.00 94.88 75 SER A N 1
ATOM 570 C CA . SER A 1 75 ? -0.618 10.8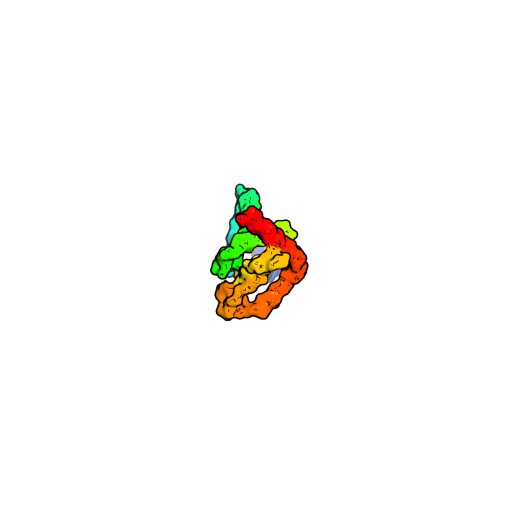29 -3.854 1.00 94.88 75 SER A CA 1
ATOM 571 C C . SER A 1 75 ? -1.808 11.012 -2.904 1.00 94.88 75 SER A C 1
ATOM 573 O O . SER A 1 75 ? -1.934 10.297 -1.912 1.00 94.88 75 SER A O 1
ATOM 575 N N . GLU A 1 76 ? -2.756 11.888 -3.250 1.00 95.62 76 GLU A N 1
ATOM 576 C CA . GLU A 1 76 ? -3.990 12.089 -2.477 1.00 95.62 76 GLU A CA 1
ATOM 577 C C . GLU A 1 76 ? -4.830 10.800 -2.383 1.00 95.62 76 GLU A C 1
ATOM 579 O O . GLU A 1 76 ? -5.336 10.452 -1.312 1.00 95.62 76 GLU A O 1
ATOM 584 N N . LEU A 1 77 ? -4.931 10.050 -3.486 1.00 97.50 77 LEU A N 1
ATOM 585 C CA . LEU A 1 77 ? -5.665 8.783 -3.530 1.00 97.50 77 LEU A CA 1
ATOM 586 C C . LEU A 1 77 ? -4.990 7.726 -2.648 1.00 97.50 77 LEU A C 1
ATOM 588 O O . LEU A 1 77 ? -5.671 6.976 -1.943 1.00 97.50 77 LEU A O 1
ATOM 592 N N . TRP A 1 78 ? -3.656 7.683 -2.656 1.00 97.75 78 TRP A N 1
ATOM 593 C CA . TRP A 1 78 ? -2.883 6.788 -1.798 1.00 97.75 78 TRP A CA 1
ATOM 594 C C . TRP A 1 78 ? -2.978 7.155 -0.325 1.00 97.75 78 TRP A C 1
ATOM 596 O O . TRP A 1 78 ? -3.193 6.262 0.490 1.00 97.75 78 TRP A O 1
ATOM 606 N N . LEU A 1 79 ? -2.887 8.437 0.031 1.00 95.88 79 LEU A N 1
ATOM 607 C CA . LEU A 1 79 ? -3.068 8.889 1.413 1.00 95.88 79 LEU A CA 1
ATOM 608 C C . LEU A 1 79 ? -4.438 8.485 1.951 1.00 95.88 79 LEU A C 1
ATOM 610 O O . LEU A 1 79 ? -4.538 7.967 3.069 1.00 95.88 79 LEU A O 1
ATOM 614 N N . TRP A 1 80 ? -5.486 8.656 1.143 1.00 96.56 80 TRP A N 1
ATOM 615 C CA . TRP A 1 80 ? -6.820 8.190 1.500 1.00 96.56 80 TRP A CA 1
ATOM 616 C C . TRP A 1 80 ? -6.837 6.672 1.716 1.00 96.56 80 TRP A C 1
ATOM 618 O O . TRP A 1 80 ? -7.279 6.204 2.769 1.00 96.56 80 TRP A O 1
ATOM 628 N N . LEU A 1 81 ? -6.311 5.899 0.757 1.00 98.00 81 LEU A N 1
ATOM 629 C CA . LEU A 1 81 ? -6.322 4.433 0.798 1.00 98.00 81 LEU A CA 1
ATOM 630 C C . LEU A 1 81 ? -5.540 3.884 1.996 1.00 98.00 81 LEU A C 1
ATOM 632 O O . LEU A 1 81 ? -6.038 3.007 2.700 1.00 98.00 81 LEU A O 1
ATOM 636 N N . LEU A 1 82 ? -4.351 4.425 2.261 1.00 96.56 82 LEU A N 1
ATOM 637 C CA . LEU A 1 82 ? -3.509 4.053 3.396 1.00 96.56 82 LEU A CA 1
ATOM 638 C C . LEU A 1 82 ? -4.192 4.391 4.724 1.00 96.56 82 LEU A C 1
ATOM 640 O O . LEU A 1 82 ? -4.161 3.575 5.644 1.00 96.56 82 LEU A O 1
ATOM 644 N N . THR A 1 83 ? -4.865 5.542 4.804 1.00 94.44 83 THR A N 1
ATOM 645 C CA . THR A 1 83 ? -5.637 5.953 5.987 1.00 94.44 83 THR A CA 1
ATOM 646 C C . THR A 1 83 ? -6.834 5.051 6.245 1.00 94.44 83 THR A C 1
ATOM 648 O O . THR A 1 83 ? -7.116 4.700 7.394 1.00 94.44 83 THR A O 1
ATOM 651 N N . ALA A 1 84 ? -7.557 4.670 5.195 1.00 96.12 84 ALA A N 1
ATOM 652 C CA . ALA A 1 84 ? -8.693 3.768 5.311 1.00 96.12 84 ALA A CA 1
ATOM 653 C C . ALA A 1 84 ? -8.245 2.341 5.674 1.00 96.12 84 ALA A C 1
ATOM 655 O O . ALA A 1 84 ? -8.861 1.710 6.536 1.00 96.12 84 ALA A O 1
ATOM 656 N N . ALA A 1 85 ? -7.144 1.867 5.082 1.00 96.06 85 ALA A N 1
ATOM 657 C CA . ALA A 1 85 ? -6.542 0.581 5.410 1.00 96.06 85 ALA A CA 1
ATOM 658 C C . ALA A 1 85 ? -6.089 0.528 6.873 1.00 96.06 85 ALA A C 1
ATOM 660 O O . ALA A 1 85 ? -6.478 -0.398 7.570 1.00 96.06 85 ALA A O 1
ATOM 661 N N . GLU A 1 86 ? -5.382 1.544 7.376 1.00 93.38 86 GLU A N 1
ATOM 662 C CA . GLU A 1 86 ? -4.869 1.554 8.758 1.00 93.38 86 GLU A CA 1
ATOM 663 C C . GLU A 1 86 ? -5.989 1.460 9.800 1.00 93.38 86 GLU A C 1
ATOM 665 O O . GLU A 1 86 ? -5.870 0.785 10.821 1.00 93.38 86 GLU A O 1
ATOM 670 N N . LYS A 1 87 ? -7.133 2.095 9.526 1.00 91.38 87 LYS A N 1
ATOM 671 C CA . LYS A 1 87 ? -8.311 2.026 10.403 1.00 91.38 87 LYS A CA 1
ATOM 672 C C . LYS A 1 87 ? -8.983 0.652 10.405 1.00 91.38 87 LYS A C 1
ATOM 674 O O . LYS A 1 87 ? -9.695 0.344 11.359 1.00 91.38 87 LYS A O 1
ATOM 679 N N . ARG A 1 88 ? -8.838 -0.125 9.329 1.00 92.62 88 ARG A N 1
ATOM 680 C CA . ARG A 1 88 ? -9.580 -1.376 9.109 1.00 92.62 88 ARG A CA 1
ATOM 681 C C . ARG A 1 88 ? -8.725 -2.614 9.364 1.00 92.62 88 ARG A C 1
ATOM 683 O O . ARG A 1 88 ? -9.234 -3.603 9.884 1.00 92.62 88 ARG A O 1
ATOM 690 N N . ASP A 1 89 ? -7.462 -2.572 8.965 1.00 93.75 89 ASP A N 1
ATOM 691 C CA . ASP A 1 89 ? -6.517 -3.678 9.022 1.00 93.75 89 ASP A CA 1
ATOM 692 C C . ASP A 1 89 ? -5.078 -3.148 8.868 1.00 93.75 89 ASP A C 1
ATOM 694 O O . ASP A 1 89 ? -4.624 -2.827 7.766 1.00 93.75 89 ASP A O 1
ATOM 698 N N . THR A 1 90 ? -4.352 -3.066 9.983 1.00 90.25 90 THR A N 1
ATOM 699 C CA . THR A 1 90 ? -2.974 -2.544 10.043 1.00 90.25 90 THR A CA 1
ATOM 700 C C . THR A 1 90 ? -1.991 -3.361 9.197 1.00 90.25 90 THR A C 1
ATOM 702 O O . THR A 1 90 ? -1.004 -2.843 8.680 1.00 90.25 90 THR A O 1
ATOM 705 N N . GLU A 1 91 ? -2.263 -4.650 9.007 1.00 94.25 91 GLU A N 1
ATOM 706 C CA . GLU A 1 91 ? -1.404 -5.575 8.266 1.00 94.25 91 GLU A CA 1
ATOM 707 C C . GLU A 1 91 ? -1.660 -5.429 6.750 1.00 94.25 91 GLU A C 1
ATOM 709 O O . GLU A 1 91 ? -0.738 -5.529 5.935 1.00 94.25 91 GLU A O 1
ATOM 714 N N . LEU A 1 92 ? -2.889 -5.089 6.339 1.00 96.81 92 LEU A N 1
ATOM 715 C CA . LEU A 1 92 ? -3.163 -4.601 4.980 1.00 96.81 92 LEU A CA 1
ATOM 716 C C . LEU A 1 92 ? -2.495 -3.244 4.724 1.00 96.81 92 LEU A C 1
ATOM 718 O O . LEU A 1 92 ? -1.899 -3.059 3.661 1.00 96.81 92 LEU A O 1
ATOM 722 N N . HIS A 1 93 ? -2.571 -2.313 5.680 1.00 95.75 93 HIS A N 1
ATOM 723 C CA . HIS A 1 93 ? -1.911 -1.011 5.576 1.00 95.75 93 HIS A CA 1
ATOM 724 C C . HIS A 1 93 ? -0.408 -1.160 5.321 1.00 95.75 93 HIS A C 1
ATOM 726 O O . HIS A 1 93 ? 0.084 -0.628 4.328 1.00 95.75 93 HIS A O 1
ATOM 732 N N . ALA A 1 94 ? 0.298 -1.949 6.137 1.00 94.00 94 ALA A N 1
ATOM 733 C CA . ALA A 1 94 ? 1.738 -2.169 5.989 1.00 94.00 94 ALA A CA 1
ATOM 734 C C . ALA A 1 94 ? 2.118 -2.711 4.598 1.00 94.00 94 ALA A C 1
ATOM 736 O O . ALA A 1 94 ? 3.085 -2.259 3.983 1.00 94.00 94 ALA A O 1
ATOM 737 N N . ARG A 1 95 ? 1.326 -3.641 4.052 1.00 97.31 95 ARG A N 1
ATOM 738 C CA . ARG A 1 95 ? 1.566 -4.184 2.706 1.00 97.31 95 ARG A CA 1
ATOM 739 C C . ARG A 1 95 ? 1.292 -3.175 1.600 1.00 97.31 95 ARG A C 1
ATOM 741 O O . ARG A 1 95 ? 2.054 -3.111 0.640 1.00 97.31 95 ARG A O 1
ATOM 748 N N . LEU A 1 96 ? 0.222 -2.388 1.713 1.00 97.88 96 LEU A N 1
ATOM 749 C CA . LEU A 1 96 ? -0.058 -1.310 0.761 1.00 97.88 96 LEU A CA 1
ATOM 750 C C . LEU A 1 96 ? 1.030 -0.237 0.806 1.00 97.88 96 LEU A C 1
ATOM 752 O O . LEU A 1 96 ? 1.446 0.232 -0.249 1.00 97.88 96 LEU A O 1
ATOM 756 N N . PHE A 1 97 ? 1.524 0.091 2.000 1.00 96.00 97 PHE A N 1
ATOM 757 C CA . PHE A 1 97 ? 2.634 1.014 2.205 1.00 96.00 97 PHE A CA 1
ATOM 758 C C . PHE A 1 97 ? 3.899 0.525 1.491 1.00 96.00 97 PHE A C 1
ATOM 760 O O . PHE A 1 97 ? 4.499 1.277 0.726 1.00 96.00 97 PHE A O 1
ATOM 767 N N . TYR A 1 98 ? 4.254 -0.754 1.658 1.00 96.31 98 TYR A N 1
ATOM 768 C CA . TYR A 1 98 ? 5.367 -1.379 0.939 1.00 96.31 98 TYR A CA 1
ATOM 769 C C . TYR A 1 98 ? 5.181 -1.324 -0.586 1.00 96.31 98 TYR A C 1
ATOM 771 O O . TYR A 1 98 ? 6.054 -0.827 -1.295 1.00 96.31 98 TYR A O 1
ATOM 779 N N . ILE A 1 99 ? 4.024 -1.768 -1.096 1.00 97.88 99 ILE A N 1
ATOM 780 C CA . ILE A 1 99 ? 3.742 -1.784 -2.541 1.00 97.88 99 ILE A CA 1
ATOM 781 C C . ILE A 1 99 ? 3.793 -0.374 -3.142 1.00 97.88 99 ILE A C 1
ATOM 783 O O . ILE A 1 99 ? 4.293 -0.199 -4.253 1.00 97.88 99 ILE A O 1
ATOM 787 N N . ARG A 1 100 ? 3.290 0.629 -2.416 1.00 97.44 100 ARG A N 1
ATOM 788 C CA . ARG A 1 100 ? 3.337 2.033 -2.823 1.00 97.44 100 ARG A CA 1
ATOM 789 C C . ARG A 1 100 ? 4.765 2.570 -2.836 1.00 97.44 100 ARG A C 1
ATOM 791 O O . ARG A 1 100 ? 5.177 3.122 -3.854 1.00 97.44 100 ARG A O 1
ATOM 798 N N . GLY A 1 101 ? 5.510 2.371 -1.749 1.00 93.44 101 GLY A N 1
ATOM 799 C CA . GLY A 1 101 ? 6.882 2.862 -1.603 1.00 93.44 101 GLY A CA 1
ATOM 800 C C . GLY A 1 101 ? 7.862 2.247 -2.600 1.00 93.44 101 GLY A C 1
ATOM 801 O O . GLY A 1 101 ? 8.788 2.915 -3.040 1.00 93.44 101 GLY A O 1
ATOM 802 N N . ALA A 1 102 ? 7.627 1.005 -3.026 1.00 94.25 102 ALA A N 1
ATOM 803 C CA . ALA A 1 102 ? 8.416 0.359 -4.075 1.00 94.25 102 ALA A CA 1
ATOM 804 C C . ALA A 1 102 ? 8.069 0.835 -5.504 1.00 94.25 102 ALA A C 1
ATOM 806 O O . ALA A 1 102 ? 8.766 0.494 -6.455 1.00 94.25 102 ALA A O 1
ATOM 807 N N . GLY A 1 103 ? 7.011 1.635 -5.675 1.00 95.94 103 GLY A N 1
ATOM 808 C CA . GLY A 1 103 ? 6.623 2.218 -6.958 1.00 95.94 103 GLY A CA 1
ATOM 809 C C . GLY A 1 103 ? 5.336 1.624 -7.507 1.00 95.94 103 GLY A C 1
ATOM 810 O O . GLY A 1 103 ? 5.329 0.834 -8.453 1.00 95.94 103 GLY A O 1
ATOM 811 N N . ALA A 1 104 ? 4.210 2.035 -6.938 1.00 97.56 104 ALA A N 1
ATOM 812 C CA . ALA A 1 104 ? 2.896 1.741 -7.491 1.00 97.56 104 ALA A CA 1
ATOM 813 C C . ALA A 1 104 ? 2.063 3.011 -7.646 1.00 97.56 104 ALA A C 1
ATOM 815 O O . ALA A 1 104 ? 2.222 3.967 -6.883 1.00 97.56 104 ALA A O 1
ATOM 816 N N . LYS A 1 105 ? 1.154 2.971 -8.621 1.00 97.75 105 LYS A N 1
ATOM 817 C CA . LYS A 1 105 ? 0.148 3.998 -8.878 1.00 97.75 105 LYS A CA 1
ATOM 818 C C . LYS A 1 105 ? -1.269 3.428 -8.887 1.00 97.75 105 LYS A C 1
ATOM 820 O O . LYS A 1 105 ? -1.467 2.234 -9.137 1.00 97.75 105 LYS A O 1
ATOM 825 N N . LEU A 1 106 ? -2.255 4.278 -8.633 1.00 98.00 106 LEU A N 1
ATOM 826 C CA . LEU A 1 106 ? -3.677 3.992 -8.753 1.00 98.00 106 LEU A CA 1
ATOM 827 C C . LEU A 1 106 ? -4.188 4.501 -10.099 1.00 98.00 106 LEU A C 1
ATOM 829 O O . LEU A 1 106 ? -4.199 5.695 -10.381 1.00 98.00 106 LEU A O 1
ATOM 833 N N . GLU A 1 107 ? -4.674 3.580 -10.923 1.00 96.06 107 GLU A N 1
ATOM 834 C CA . GLU A 1 107 ? -5.329 3.905 -12.190 1.00 96.06 107 GLU A CA 1
ATOM 835 C C . GLU A 1 107 ? -6.820 3.611 -12.110 1.00 96.06 107 GLU A C 1
ATOM 837 O O . GLU A 1 107 ? -7.239 2.647 -11.461 1.00 96.06 107 GLU A O 1
ATOM 842 N N . ARG A 1 108 ? -7.634 4.420 -12.797 1.00 94.88 108 ARG A N 1
ATOM 843 C CA . ARG A 1 108 ? -9.081 4.194 -12.874 1.00 94.88 108 ARG A CA 1
ATOM 844 C C . ARG A 1 108 ? -9.376 2.811 -13.447 1.00 94.88 108 ARG A C 1
ATOM 846 O O . ARG A 1 108 ? -8.791 2.390 -14.441 1.00 94.88 108 ARG A O 1
ATOM 853 N N . HIS A 1 109 ? -10.335 2.132 -12.838 1.00 95.56 109 HIS A N 1
ATOM 854 C CA . HIS A 1 109 ? -10.797 0.818 -13.253 1.00 95.56 109 HIS A CA 1
ATOM 855 C C . HIS A 1 109 ? -12.324 0.806 -13.318 1.00 95.56 109 HIS A C 1
ATOM 857 O O . HIS A 1 109 ? -12.988 1.145 -12.344 1.00 95.56 109 HIS A O 1
ATOM 863 N N . ALA A 1 110 ? -12.896 0.352 -14.436 1.00 90.56 110 ALA A N 1
ATOM 864 C CA . ALA A 1 110 ? -14.342 0.419 -14.672 1.00 90.56 110 ALA A CA 1
ATOM 865 C C . ALA A 1 110 ? -15.174 -0.292 -13.585 1.00 90.56 110 ALA A C 1
ATOM 867 O O . ALA A 1 110 ? -16.163 0.250 -13.103 1.00 90.56 110 ALA A O 1
ATOM 868 N N . THR A 1 111 ? -14.752 -1.490 -13.170 1.00 89.38 111 THR A N 1
ATOM 869 C CA . THR A 1 111 ? -15.482 -2.316 -12.188 1.00 89.38 111 THR A CA 1
ATOM 870 C C . THR A 1 111 ? -15.208 -1.948 -10.728 1.00 89.38 111 THR A C 1
ATOM 872 O O . THR A 1 111 ? -16.126 -1.898 -9.916 1.00 89.38 111 THR A O 1
ATOM 875 N N . TYR A 1 112 ? -13.943 -1.716 -10.374 1.00 90.88 112 TYR A N 1
ATOM 876 C CA . TYR A 1 112 ? -13.505 -1.553 -8.984 1.00 90.88 112 TYR A CA 1
ATOM 877 C C . TYR A 1 112 ? -13.256 -0.091 -8.600 1.00 90.88 112 TYR A C 1
ATOM 879 O O . TYR A 1 112 ? -12.824 0.190 -7.487 1.00 90.88 112 TYR A O 1
ATOM 887 N N . GLY A 1 113 ? -13.498 0.846 -9.519 1.00 94.44 113 GLY A N 1
ATOM 888 C CA . GLY A 1 113 ? -13.183 2.260 -9.354 1.00 94.44 113 GLY A CA 1
ATOM 889 C C . GLY A 1 113 ? -11.708 2.561 -9.612 1.0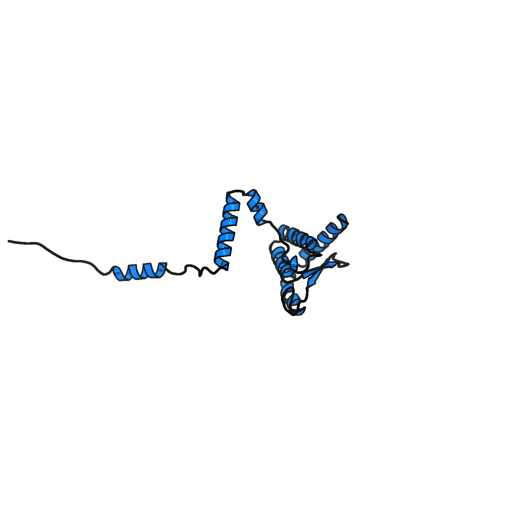0 94.44 113 GLY A C 1
ATOM 890 O O . GLY A 1 113 ? -11.392 3.345 -10.506 1.00 94.44 113 GLY A O 1
ATOM 891 N N . TYR A 1 114 ? -10.813 1.870 -8.904 1.00 97.31 114 TYR A N 1
ATOM 892 C CA . TYR A 1 114 ? -9.362 1.961 -9.077 1.00 97.31 114 TYR A CA 1
ATOM 893 C C . TYR A 1 114 ? -8.691 0.585 -9.114 1.00 97.31 114 TYR A C 1
ATOM 895 O O . TYR A 1 114 ? -9.244 -0.416 -8.660 1.00 97.31 114 TYR A O 1
ATOM 903 N N . SER A 1 115 ? -7.480 0.535 -9.662 1.00 96.69 115 SER A N 1
ATOM 904 C CA . SER A 1 115 ? -6.594 -0.627 -9.634 1.00 96.69 115 SER A CA 1
ATOM 905 C C . SER A 1 115 ? -5.157 -0.197 -9.359 1.00 96.69 115 SER A C 1
ATOM 907 O O . SER A 1 115 ? -4.719 0.842 -9.847 1.00 96.69 115 SER A O 1
ATOM 909 N N . ILE A 1 116 ? -4.428 -1.007 -8.590 1.00 97.88 116 ILE A N 1
ATOM 910 C CA . ILE A 1 116 ? -3.005 -0.788 -8.317 1.00 97.88 116 ILE A CA 1
ATOM 911 C C . ILE A 1 116 ? -2.198 -1.291 -9.515 1.00 97.88 116 ILE A C 1
ATOM 913 O O . ILE A 1 116 ? -2.365 -2.438 -9.947 1.00 97.88 116 ILE A O 1
ATOM 917 N N . LYS A 1 117 ? -1.314 -0.443 -10.036 1.00 97.88 117 LYS A N 1
ATOM 918 C CA . LYS A 1 117 ? -0.413 -0.743 -11.149 1.00 97.88 117 LYS A CA 1
ATOM 919 C C . LYS A 1 117 ? 1.030 -0.470 -10.744 1.00 97.88 117 LYS A C 1
ATOM 921 O O . LYS A 1 117 ? 1.273 0.519 -10.055 1.00 97.88 117 LYS A O 1
ATOM 926 N N . PRO A 1 118 ? 1.983 -1.314 -11.159 1.00 98.06 118 PRO A N 1
ATOM 927 C CA . PRO A 1 118 ? 3.383 -1.033 -10.910 1.00 98.06 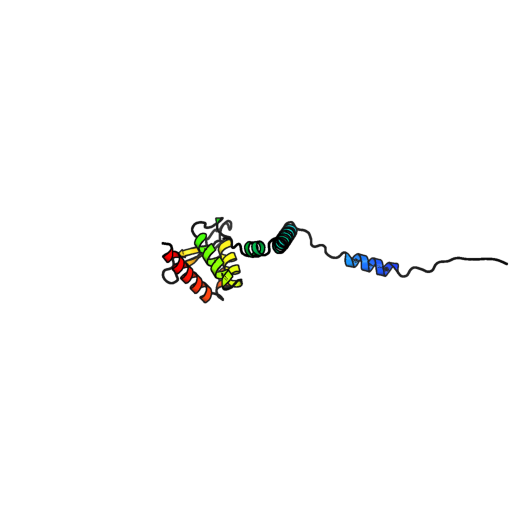118 PRO A CA 1
ATOM 928 C C . PRO A 1 118 ? 3.865 0.120 -11.781 1.00 98.06 118 PRO A C 1
ATOM 930 O O . PRO A 1 118 ? 3.398 0.312 -12.908 1.00 98.06 118 PRO A O 1
ATOM 933 N N . ILE A 1 119 ? 4.854 0.831 -11.268 1.00 97.44 119 ILE A N 1
ATOM 934 C CA . ILE A 1 119 ? 5.735 1.688 -12.049 1.00 97.44 119 ILE A CA 1
ATOM 935 C C . ILE A 1 119 ? 6.980 0.853 -12.321 1.00 97.44 119 ILE A C 1
ATOM 937 O O . ILE A 1 119 ? 7.620 0.383 -11.383 1.00 97.44 119 ILE A O 1
ATOM 941 N N . ILE A 1 120 ? 7.257 0.597 -13.599 1.00 97.56 120 ILE A N 1
ATOM 942 C CA . ILE A 1 120 ? 8.406 -0.208 -14.013 1.00 97.56 120 ILE A CA 1
ATOM 943 C C . ILE A 1 120 ? 9.570 0.726 -14.306 1.00 97.56 120 ILE A C 1
ATOM 945 O O . ILE A 1 120 ? 9.477 1.574 -15.192 1.00 97.56 120 ILE A O 1
ATOM 949 N N . ASP A 1 121 ? 10.653 0.531 -13.570 1.00 95.25 121 ASP A N 1
ATOM 950 C CA . ASP A 1 121 ? 11.930 1.203 -13.742 1.00 95.25 121 ASP A CA 1
ATOM 951 C C . ASP A 1 121 ? 13.040 0.141 -13.753 1.00 95.25 121 ASP A C 1
ATOM 953 O O . ASP A 1 121 ? 13.462 -0.314 -12.688 1.00 95.25 121 ASP A O 1
ATOM 957 N N . PRO A 1 122 ? 13.528 -0.271 -14.936 1.00 94.62 122 PRO A N 1
ATOM 958 C CA . PRO A 1 122 ? 14.587 -1.272 -15.052 1.00 94.62 122 PRO A CA 1
ATOM 959 C C . PRO A 1 122 ? 15.893 -0.906 -14.332 1.00 94.62 122 PRO A C 1
ATOM 961 O O . PRO A 1 122 ? 16.686 -1.798 -14.039 1.00 94.62 122 PRO A O 1
ATOM 964 N N . GLU A 1 123 ? 16.130 0.379 -14.039 1.00 93.06 123 GLU A N 1
ATOM 965 C CA . GLU A 1 123 ? 17.297 0.829 -13.269 1.00 93.06 123 GLU A CA 1
ATOM 966 C C . GLU A 1 123 ? 17.094 0.702 -11.749 1.00 93.06 123 GLU A C 1
ATOM 968 O O . GLU A 1 123 ? 18.054 0.853 -10.992 1.00 93.06 123 GLU A O 1
ATOM 973 N N . GLY A 1 124 ? 15.864 0.427 -11.297 1.00 86.56 124 GLY A N 1
ATOM 974 C CA . GLY A 1 124 ? 15.511 0.224 -9.891 1.00 86.56 124 GLY A CA 1
ATOM 975 C C . GLY A 1 124 ? 15.636 1.476 -9.019 1.00 86.56 124 GLY A C 1
ATOM 976 O O . GLY A 1 124 ? 15.837 1.358 -7.812 1.00 86.56 124 GLY A O 1
ATOM 977 N N . LYS A 1 125 ? 15.567 2.680 -9.604 1.00 89.06 125 LYS A N 1
ATOM 978 C CA . LYS A 1 125 ? 15.725 3.949 -8.873 1.00 89.06 125 LYS A CA 1
ATOM 979 C C . LYS A 1 125 ? 14.404 4.454 -8.304 1.00 89.06 125 LYS A C 1
ATOM 981 O O . LYS A 1 125 ? 14.386 4.976 -7.194 1.00 89.06 125 LYS A O 1
ATOM 986 N N . LYS A 1 126 ? 13.322 4.348 -9.077 1.00 88.69 126 LYS A N 1
ATOM 987 C CA . LYS A 1 126 ? 11.983 4.865 -8.746 1.00 88.69 126 LYS A CA 1
ATOM 988 C C . LYS A 1 126 ? 10.874 3.915 -9.208 1.00 88.69 126 LYS A C 1
ATOM 990 O O . LYS A 1 126 ? 9.868 4.339 -9.774 1.00 88.69 126 LYS A O 1
ATOM 995 N N . GLY A 1 127 ? 11.057 2.617 -9.001 1.00 94.44 127 GLY A N 1
ATOM 996 C CA . GLY A 1 127 ? 10.062 1.622 -9.377 1.00 94.44 127 GLY A CA 1
ATOM 997 C C . GLY A 1 127 ? 10.583 0.196 -9.317 1.00 94.44 127 GLY A C 1
ATOM 998 O O . GLY A 1 127 ? 11.740 -0.054 -8.982 1.00 94.44 127 GLY A O 1
ATOM 999 N N . TRP A 1 128 ? 9.710 -0.732 -9.691 1.00 96.56 128 TRP A N 1
ATOM 1000 C CA . TRP A 1 128 ? 10.034 -2.148 -9.812 1.00 96.56 128 TRP A CA 1
ATOM 1001 C C . TRP A 1 128 ? 10.913 -2.381 -11.037 1.00 96.56 128 TRP A C 1
ATOM 1003 O O . TRP A 1 128 ? 10.622 -1.870 -12.119 1.00 96.56 128 TRP A O 1
ATOM 1013 N N . THR A 1 129 ? 11.924 -3.231 -10.911 1.00 97.44 129 THR A N 1
ATOM 1014 C CA . THR A 1 129 ? 12.843 -3.563 -12.013 1.00 97.44 129 THR A CA 1
ATOM 1015 C C . THR A 1 129 ? 12.139 -4.274 -13.166 1.00 97.44 129 THR A C 1
ATOM 1017 O O . THR A 1 129 ? 12.567 -4.205 -14.318 1.00 97.44 129 THR A O 1
ATOM 1020 N N . SER A 1 130 ? 11.041 -4.975 -12.871 1.00 97.75 130 SER A N 1
ATOM 1021 C CA . SER A 1 130 ? 10.267 -5.726 -13.855 1.00 97.75 130 SER A CA 1
ATOM 1022 C C . SER A 1 130 ? 8.833 -5.973 -13.395 1.00 97.75 130 SER A C 1
ATOM 1024 O O . SER A 1 130 ? 8.507 -5.928 -12.207 1.00 97.75 130 SER A O 1
ATOM 1026 N N . LEU A 1 131 ? 7.961 -6.293 -14.355 1.00 97.88 131 LEU A N 1
ATOM 1027 C CA . LEU A 1 131 ? 6.592 -6.707 -14.053 1.00 97.88 131 LEU A CA 1
ATOM 1028 C C . LEU A 1 131 ? 6.564 -8.005 -13.229 1.00 97.88 131 LEU A C 1
ATOM 1030 O O . LEU A 1 131 ? 5.716 -8.146 -12.350 1.00 97.88 131 LEU A O 1
ATOM 1034 N N . ASP A 1 132 ? 7.494 -8.924 -13.486 1.00 98.06 132 ASP A N 1
ATOM 1035 C CA . ASP A 1 132 ? 7.581 -10.203 -12.779 1.00 98.06 132 ASP A CA 1
ATOM 1036 C C . ASP A 1 132 ? 7.947 -10.015 -11.306 1.00 98.06 132 ASP A C 1
ATOM 1038 O O . ASP A 1 132 ? 7.388 -10.689 -10.442 1.00 98.06 132 ASP A O 1
ATOM 1042 N N . GLU A 1 133 ? 8.858 -9.087 -11.001 1.00 97.25 133 GLU A N 1
ATOM 1043 C CA . GLU A 1 133 ? 9.177 -8.707 -9.622 1.00 97.25 133 GLU A CA 1
ATOM 1044 C C . GLU A 1 133 ? 7.935 -8.204 -8.893 1.00 97.25 133 GLU A C 1
ATOM 1046 O O . GLU A 1 133 ? 7.551 -8.768 -7.867 1.00 97.25 133 GLU A O 1
ATOM 1051 N N . TYR A 1 134 ? 7.241 -7.230 -9.479 1.00 98.06 134 TYR A N 1
ATOM 1052 C CA . TYR A 1 134 ? 6.000 -6.727 -8.907 1.00 98.06 134 TYR A CA 1
ATOM 1053 C C . TYR A 1 134 ? 4.961 -7.836 -8.686 1.00 98.06 134 TYR A C 1
ATOM 1055 O O . TYR A 1 134 ? 4.296 -7.870 -7.652 1.00 98.06 134 TYR A O 1
ATOM 1063 N N . GLN A 1 135 ? 4.789 -8.754 -9.643 1.00 97.69 135 GLN A N 1
ATOM 1064 C CA . GLN A 1 135 ? 3.812 -9.839 -9.520 1.00 97.69 135 GLN A CA 1
ATOM 1065 C C . GLN A 1 135 ? 4.140 -10.813 -8.386 1.00 97.69 135 GLN A C 1
ATOM 1067 O O . GLN A 1 135 ? 3.206 -11.312 -7.746 1.00 97.69 135 GLN A O 1
ATOM 1072 N N . ARG A 1 136 ? 5.429 -11.080 -8.131 1.00 97.94 136 ARG A N 1
ATOM 1073 C CA . ARG A 1 136 ? 5.876 -11.890 -6.988 1.00 97.94 136 ARG A CA 1
ATOM 1074 C C . ARG A 1 136 ? 5.582 -11.182 -5.670 1.00 97.94 136 ARG A C 1
ATOM 1076 O O . ARG A 1 136 ? 4.949 -11.767 -4.796 1.00 97.94 136 ARG A O 1
ATOM 1083 N N . GLU A 1 137 ? 5.957 -9.915 -5.557 1.00 96.31 137 GLU A N 1
ATOM 1084 C CA . GLU A 1 137 ? 5.824 -9.153 -4.309 1.00 96.31 137 GLU A CA 1
ATOM 1085 C C . GLU A 1 137 ? 4.364 -8.809 -3.980 1.00 96.31 137 GLU A C 1
ATOM 1087 O O . GLU A 1 137 ? 3.915 -8.893 -2.832 1.00 96.31 137 GLU A O 1
ATOM 1092 N N . ARG A 1 138 ? 3.545 -8.534 -5.003 1.00 95.62 138 ARG A N 1
ATOM 1093 C CA . ARG A 1 138 ? 2.106 -8.277 -4.849 1.00 95.62 138 ARG A CA 1
ATOM 1094 C C . ARG A 1 138 ? 1.334 -9.471 -4.269 1.00 95.62 138 ARG A C 1
ATOM 1096 O O . ARG A 1 138 ? 0.217 -9.273 -3.779 1.00 95.62 138 ARG A O 1
ATOM 1103 N N . GLN A 1 139 ? 1.884 -10.689 -4.269 1.00 96.94 139 GLN A N 1
ATOM 1104 C CA . GLN A 1 139 ? 1.214 -11.854 -3.673 1.00 96.94 139 GLN A CA 1
ATOM 1105 C C . GLN A 1 139 ? 0.839 -11.632 -2.201 1.00 96.94 139 GLN A C 1
ATOM 1107 O O . GLN A 1 139 ? -0.168 -12.172 -1.738 1.00 96.94 139 GLN A O 1
ATOM 1112 N N . CYS A 1 140 ? 1.565 -10.765 -1.486 1.00 93.75 140 CYS A N 1
ATOM 1113 C CA . CYS A 1 140 ? 1.242 -10.396 -0.110 1.00 93.75 140 CYS A CA 1
ATOM 1114 C C . CYS A 1 140 ? -0.184 -9.813 0.048 1.00 93.75 140 CYS A C 1
ATOM 1116 O O . CYS A 1 140 ? -0.793 -9.957 1.108 1.00 93.75 140 CYS A O 1
ATOM 1118 N N . LEU A 1 141 ? -0.767 -9.224 -1.006 1.00 96.56 141 LEU A N 1
ATOM 1119 C CA . LEU A 1 141 ? -2.120 -8.653 -0.993 1.00 96.56 141 LEU A CA 1
ATOM 1120 C C . LEU A 1 141 ? -3.236 -9.685 -1.234 1.00 96.56 141 LEU A C 1
ATOM 1122 O O . LEU A 1 141 ? -4.408 -9.376 -1.011 1.00 96.56 141 LEU A O 1
ATOM 1126 N N . VAL A 1 142 ? -2.921 -10.909 -1.673 1.00 96.44 142 VAL A N 1
ATOM 1127 C CA . VAL A 1 142 ? -3.933 -11.908 -2.080 1.00 96.44 142 VAL A CA 1
ATOM 1128 C C . VAL A 1 142 ? -4.853 -12.303 -0.926 1.00 96.44 142 VAL A C 1
ATOM 1130 O O . VAL A 1 142 ? -6.070 -12.401 -1.116 1.00 96.44 142 VAL A O 1
ATOM 1133 N N . ALA A 1 143 ? -4.303 -12.456 0.281 1.00 96.94 143 ALA A N 1
ATOM 1134 C CA . ALA A 1 143 ? -5.080 -12.764 1.485 1.00 96.94 143 ALA A CA 1
ATOM 1135 C C . ALA A 1 143 ? -6.084 -11.651 1.855 1.00 96.94 143 ALA A C 1
ATOM 1137 O O . ALA A 1 143 ? -7.070 -11.908 2.541 1.00 96.94 143 ALA A O 1
ATOM 1138 N N . TYR A 1 144 ? -5.879 -10.435 1.342 1.00 97.44 144 TYR A N 1
ATOM 1139 C CA . TYR A 1 144 ? -6.677 -9.245 1.642 1.00 97.44 144 TYR A CA 1
ATOM 1140 C C . TYR A 1 144 ? -7.536 -8.798 0.462 1.00 97.44 144 TYR A C 1
ATOM 1142 O O . TYR A 1 144 ? -8.135 -7.726 0.523 1.00 97.44 144 TYR A O 1
ATOM 1150 N N . ARG A 1 145 ? -7.632 -9.604 -0.608 1.00 95.75 145 ARG A N 1
ATOM 1151 C CA . ARG A 1 145 ? -8.260 -9.197 -1.876 1.00 95.75 145 ARG A CA 1
ATOM 1152 C C . ARG A 1 145 ? -9.643 -8.562 -1.700 1.00 95.75 145 ARG A C 1
ATOM 1154 O O . ARG A 1 145 ? -9.921 -7.556 -2.335 1.00 95.75 145 ARG A O 1
ATOM 1161 N N . MET A 1 146 ? -10.487 -9.129 -0.833 1.00 97.38 146 MET A N 1
ATOM 1162 C CA . MET A 1 146 ? -11.864 -8.659 -0.648 1.00 97.38 146 MET A CA 1
ATOM 1163 C C . MET A 1 146 ? -11.881 -7.307 0.063 1.00 97.38 146 MET A C 1
ATOM 1165 O O . MET A 1 146 ? -12.451 -6.358 -0.462 1.00 97.38 146 MET A O 1
ATOM 1169 N N . LYS A 1 147 ? -11.145 -7.190 1.178 1.00 97.69 147 LYS A N 1
ATOM 1170 C CA . LYS A 1 147 ? -10.969 -5.928 1.913 1.00 97.69 147 LYS A CA 1
ATOM 1171 C C . LYS A 1 147 ? -10.387 -4.832 1.018 1.00 97.69 147 LYS A C 1
ATOM 1173 O O . LYS A 1 147 ? -10.828 -3.692 1.071 1.00 97.69 147 LYS A O 1
ATOM 1178 N N . LEU A 1 148 ? -9.411 -5.174 0.176 1.00 97.75 148 LEU A N 1
ATOM 1179 C CA . LEU A 1 148 ? -8.813 -4.225 -0.758 1.00 97.75 148 LEU A CA 1
ATOM 1180 C C . LEU A 1 148 ? -9.820 -3.755 -1.816 1.00 97.75 148 LEU A C 1
ATOM 1182 O O . LEU A 1 148 ? -9.896 -2.560 -2.079 1.00 97.75 148 LEU A O 1
ATOM 1186 N N . ILE A 1 149 ? -10.606 -4.663 -2.402 1.00 97.12 149 ILE A N 1
ATOM 1187 C CA . ILE A 1 149 ? -11.650 -4.294 -3.372 1.00 97.12 149 ILE A CA 1
ATOM 1188 C C . ILE A 1 149 ? -12.671 -3.344 -2.734 1.00 97.12 149 ILE A C 1
ATOM 1190 O O . ILE A 1 149 ? -13.001 -2.329 -3.343 1.00 97.12 149 ILE A O 1
ATOM 1194 N N . GLU A 1 150 ? -13.120 -3.628 -1.509 1.00 97.38 150 GLU A N 1
ATOM 1195 C CA . GLU A 1 150 ? -14.038 -2.755 -0.763 1.00 97.38 150 GLU A CA 1
ATOM 1196 C C . GLU A 1 150 ? -13.448 -1.350 -0.574 1.00 97.38 150 GLU A C 1
ATOM 1198 O O . GLU A 1 150 ? -14.094 -0.356 -0.903 1.00 97.38 150 GLU A O 1
ATOM 1203 N N . LEU A 1 151 ? -12.189 -1.256 -0.131 1.00 97.88 151 LEU A N 1
ATOM 1204 C CA . LEU A 1 151 ? -11.506 0.029 0.048 1.00 97.88 151 LEU A CA 1
ATOM 1205 C C . LEU A 1 151 ? -11.359 0.809 -1.269 1.00 97.88 151 LEU A C 1
ATOM 1207 O O . LEU A 1 151 ? -11.554 2.023 -1.284 1.00 97.88 151 LEU A O 1
ATOM 1211 N N . LEU A 1 152 ? -11.052 0.140 -2.386 1.00 97.81 152 LEU A N 1
ATOM 1212 C CA . LEU A 1 152 ? -10.935 0.788 -3.701 1.00 97.81 152 LEU A CA 1
ATOM 1213 C C . LEU A 1 152 ? -12.290 1.306 -4.214 1.00 97.81 152 LEU A C 1
ATOM 1215 O O . LEU A 1 152 ? -12.360 2.384 -4.814 1.00 97.81 152 LEU A O 1
ATOM 1219 N N . GLN A 1 153 ? -13.376 0.581 -3.939 1.00 96.50 153 GLN A N 1
ATOM 1220 C CA . GLN A 1 153 ? -14.734 1.024 -4.258 1.00 96.50 153 GLN A CA 1
ATOM 1221 C C . GLN A 1 153 ? -15.166 2.213 -3.390 1.00 96.50 153 GLN A C 1
ATOM 1223 O O . GLN A 1 153 ? -15.771 3.159 -3.903 1.00 96.50 153 GLN A O 1
ATOM 1228 N N . GLU A 1 154 ? -14.829 2.203 -2.098 1.00 96.69 154 GLU A N 1
ATOM 1229 C CA . GLU A 1 154 ? -15.065 3.332 -1.193 1.00 96.69 154 GLU A CA 1
ATOM 1230 C C . GLU A 1 154 ? -14.275 4.576 -1.621 1.00 96.69 154 GLU A C 1
ATOM 1232 O O . GLU A 1 154 ? -14.854 5.664 -1.683 1.00 96.69 154 GLU A O 1
ATOM 1237 N N . LEU A 1 155 ? -13.001 4.414 -2.001 1.00 97.19 155 LEU A N 1
ATOM 1238 C CA . LEU A 1 155 ? -12.161 5.482 -2.554 1.00 97.19 155 LEU A CA 1
ATOM 1239 C C . LEU A 1 155 ? -12.806 6.102 -3.800 1.00 97.19 155 LEU A C 1
ATOM 1241 O O . LEU A 1 155 ? -12.871 7.322 -3.948 1.00 97.19 155 LEU A O 1
ATOM 1245 N N . TRP A 1 156 ? -13.329 5.269 -4.699 1.00 96.12 156 TRP A N 1
ATOM 1246 C CA . TRP A 1 156 ? -14.041 5.738 -5.886 1.00 96.12 156 TRP A CA 1
ATOM 1247 C C . TRP A 1 156 ? -15.330 6.487 -5.554 1.00 96.12 156 TRP A C 1
ATOM 1249 O O . TRP A 1 156 ? -15.620 7.528 -6.149 1.00 96.12 156 TRP A O 1
ATOM 1259 N N . ALA A 1 157 ? -16.106 5.987 -4.594 1.00 95.75 157 ALA A N 1
ATOM 1260 C CA . ALA A 1 157 ? -17.301 6.672 -4.122 1.00 95.75 157 ALA A CA 1
ATOM 1261 C C . ALA A 1 157 ? -16.964 8.019 -3.470 1.00 95.75 157 ALA A C 1
ATOM 1263 O O . ALA A 1 157 ? -17.692 8.985 -3.684 1.00 95.75 157 ALA A O 1
ATOM 1264 N N . TRP A 1 158 ? -15.876 8.087 -2.702 1.00 95.12 158 TRP A N 1
ATOM 1265 C CA . TRP A 1 158 ? -15.358 9.317 -2.110 1.00 95.12 158 TRP A CA 1
ATOM 1266 C C . TRP A 1 158 ? -14.952 10.328 -3.180 1.00 95.12 158 TRP A C 1
ATOM 1268 O O . TRP A 1 158 ? -15.504 11.427 -3.188 1.00 95.12 158 TRP A O 1
ATOM 1278 N N . ARG A 1 159 ? -14.134 9.930 -4.162 1.00 94.00 159 ARG A N 1
ATOM 1279 C CA . ARG A 1 159 ? -13.668 10.855 -5.204 1.00 94.00 159 ARG A CA 1
ATOM 1280 C C . ARG A 1 159 ? -14.805 11.454 -6.033 1.00 94.00 159 ARG A C 1
ATOM 1282 O O . ARG A 1 159 ? -14.746 12.621 -6.401 1.00 94.00 159 ARG A O 1
ATOM 1289 N N . LYS A 1 160 ? -15.856 10.674 -6.306 1.00 92.00 160 LYS A N 1
ATOM 1290 C CA . LYS A 1 160 ? -17.048 11.156 -7.026 1.00 92.00 160 LYS A CA 1
ATOM 1291 C C . LYS A 1 160 ? -17.860 12.206 -6.265 1.00 92.00 160 LYS A C 1
ATOM 1293 O O . LYS A 1 160 ? -18.632 12.902 -6.902 1.00 92.00 160 LYS A O 1
ATOM 1298 N N . ARG A 1 161 ? -17.755 12.283 -4.935 1.00 89.69 161 ARG A N 1
ATOM 1299 C CA . ARG A 1 161 ? -18.462 13.304 -4.139 1.00 89.69 161 ARG A CA 1
ATOM 1300 C C . ARG A 1 161 ? -17.730 14.644 -4.114 1.00 89.69 161 ARG A C 1
ATOM 1302 O O . ARG A 1 161 ? -18.338 15.646 -3.769 1.00 89.69 161 ARG A O 1
ATOM 1309 N N . GLU A 1 162 ? -16.443 14.633 -4.435 1.00 79.12 162 GLU A N 1
ATOM 1310 C CA . GLU A 1 162 ? -15.574 15.815 -4.447 1.00 79.12 162 GLU A CA 1
ATOM 1311 C C . GLU A 1 162 ? -15.373 16.397 -5.853 1.00 79.12 162 GLU A C 1
ATOM 1313 O O . GLU A 1 162 ? -14.733 17.435 -5.991 1.00 79.12 162 GLU A O 1
ATOM 1318 N N . SER A 1 163 ? -15.888 15.719 -6.887 1.00 68.00 163 SER A N 1
ATOM 1319 C CA . SER A 1 163 ? -15.881 16.170 -8.289 1.00 68.00 163 SER A CA 1
ATOM 1320 C C . SER A 1 163 ? -17.220 16.795 -8.654 1.00 68.00 163 SER A C 1
ATOM 1322 O O . SER A 1 163 ? -17.205 17.770 -9.433 1.00 68.00 163 SER A O 1
#

Secondary structure (DSSP, 8-state):
-----------SSHHHHHHHHHHTT-------HHHHHHHHHHHHHHHHHHH-HHHHHHHTT----TTTTT--TTHHHHHHHHHHHHHH-HHHHHHHHHHHHTTEEEEEETTTEEEEEEPB-TTSSSSBS-HHHHHHHGGGGGGGHHHHHHHHHHHHHHHHH--

Radius of gyration: 28.85 Å; chains: 1; bounding box: 77×36×92 Å

Foldseek 3Di:
DDDDDDDDDDDPPPVVVVVVVVVVPPDPDPPDVVNVVVVVVVVVLVVCCVPPVPVSVVVVPPDAQLQCVLDVPCRVLLSQLLNVCCVPPVQLSVLSSVLRNQAWHWDQDPPLRTDIDWDDDCVSPRTHVDPVRSVVSCVSCVVVVVVSSVSSNVSNVVVVVVD

=== Feature glossary ===
Key to the feature types in this record:

Secondary structure (8-state, DSSP). Secondary structure is the local, repeating backbone conformation. DSSP classifies it into eight states by reading the hydrogen-bond network: three helix types (H, G, I), two β types (E, B), two non-regular types (T, S), and unstructured coil (-).

Backbone torsions (φ/ψ). Backbone dihedral angles. Every residue except chain termini has a φ (preceding-C → N → Cα → C) and a ψ (N → Cα → C → next-N). They are reported in degrees following the IUPAC sign convention. Secondary structure is essentially a statement about which (φ, ψ) basin each residue occupies.

Predicted aligned error. Predicted Aligned Error (PAE) is an AlphaFold confidence matrix: entry (i, j) is the expected error in the position of residue j, in ångströms, when the prediction is superimposed on the true structure at residue i. Low PAE within a block of residues means that block is internally rigid and well-predicted; high PAE between two blocks means their relative placement is uncertain even if each block individually is confident.

B-factor. B-factor (Debye–Waller factor) reflects atomic displacement in the crystal lattice. It is an experimental observable (units Å²), not a prediction; low values mean the atom is pinned down, high values mean it moves or is heterogeneous across the crystal.

Secondary structure (3-state, P-SEA). Three-state secondary structure (P-SEA) collapses the eight DSSP classes into helix (a), strand (b), and coil (c). P-SEA assigns these from Cα geometry alone — distances and angles — without requiring backbone oxygens, so it works on any Cα trace.

Sequence. Primary structure: the covalent order of the twenty standard amino acids along the backbone. Two proteins with the same sequence will (almost always) fold to the same structure; two with 30% identity often share a fold but not the details.

pLDDT. pLDDT is the predicted lDDT-Cα score: AlphaFold's confidence that the local environment of each residue (all inter-atomic distances within 15 Å) is correctly placed. It is a per-residue number between 0 and 100, with higher meaning more reliable.

InterPro / GO / CATH / organism. Functional annotations link the protein to curated databases. InterPro entries identify conserved domains and families by matching the sequence against member-database signatures (Pfam, PROSITE, CDD, …). Gene Ontology (GO) terms describe molecular function, biological process, and cellular component in a controlled vocabulary. CATH places the structure in a hierarchical fold classification (Class/Architecture/Topology/Homologous-superfamily). The organism is the source species.

Contact-map, Ramachandran, and PAE plots. Three diagnostic plots accompany the record. The Cα contact map visualizes the tertiary structure as a 2D adjacency matrix (8 Å cutoff, sequence-local contacts suppressed). The Ramachandran plot shows the distribution of backbone (φ, ψ) torsions, with points in the α and β basins reflecting secondary structure content. The PAE plot shows AlphaFold's inter-residue confidence as a color matrix.

mmCIF coordinates. The mmCIF table is the protein's shape written out atom by atom. For each backbone N, Cα, C, and carbonyl O, it records an (x, y, z) coordinate triple in Å plus the residue type, chain letter, and residue number.

Radius of gyration, Cα contacts, bounding box. Three whole-structure scalars: the radius of gyration (RMS distance of Cα from centroid, in Å), the count of Cα–Cα contacts (pairs closer than 8 Å and separated by more than four residues in sequence — i.e. tertiary, not local, contacts), and the bounding-box dimensions. Together they distinguish compact globular folds from extended fibres or disordered chains.

Foldseek 3Di. The Foldseek 3Di string encodes local tertiary geometry as a 20-letter alphabet — one character per residue — derived from the relative positions of nearby Cα atoms. Unlike the amino-acid sequence, 3Di is a direct function of the 3D structure, so two proteins with the same fold have similar 3Di strings even at low sequence identity.

Rendered structure images. Six rendered views show the 3D structure from the faces of a cube — i.e. along ±x, ±y, ±z. Rendering representation is drawn randomly per protein from cartoon (secondary-structure ribbons), sticks (backbone bonds), or molecular surface; coloring is either N→C rainbow (blue at the N-terminus through red at the C-terminus) or one color per chain.

Nearest PDB structures. The Foldseek neighbor list gives the closest experimentally determined structures in the PDB, ranked by structural alignment. TM-score near 1 means near-identical fold; near 0.3 means only rough topology match. This is how one finds what a novel AlphaFold prediction most resembles in the solved-structure universe.

Solvent-accessible surface area. SASA measures how much of the protein is reachable by solvent. It is computed by rolling a water-sized probe over the atomic surface and summing the exposed area (Å²). Per-residue SASA distinguishes core (buried, low SASA) from surface (exposed, high SASA) residues; total SASA is a whole-molecule size measure.